Protein AF-A0A3D5UXL6-F1 (afdb_monomer)

pLDDT: mean 90.96, std 4.63, range [75.69, 97.12]

Nearest PDB structures (foldseek):
  3uox-assembly3_A  TM=7.038E-01  e=5.949E-04  Pseudomonas putida
  8wkc-assembly1_A  TM=6.603E-01  e=2.971E-02  Oceanicola granulosus HTCC2516
  5mq6-assembly1_A  TM=7.136E-01  e=6.014E-02  Thermothelomyces thermophilus
  7v8s-assembly1_B  TM=6.553E-01  e=1.384E-01  Thermocrispum municipale

Foldseek 3Di:
DVCLVCVLVCVVVDPDDDDDDPFAAQEAAAPDDDDDPVNVVVCVVPVVVVVVVVVVVVVVVVVCVQLLPPPGPSQVVSLVRSLVLCVVQDVDPVVSVRNRGPDTRNPDDYHHHDRSGD

Solvent-accessible surface area (backbone ato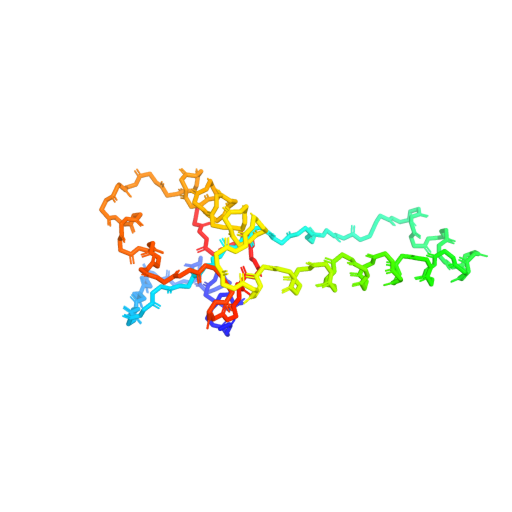ms only — not comparable to full-atom values): 7110 Å² total; per-residue (Å²): 119,68,62,69,68,49,48,54,72,43,54,87,76,47,97,75,82,86,83,91,76,94,72,49,63,58,47,30,80,44,96,76,74,82,80,51,70,68,55,53,49,49,32,69,77,36,58,66,55,49,51,52,53,49,51,52,52,46,52,58,56,56,57,53,55,52,16,51,42,83,92,29,72,50,12,53,50,51,44,52,50,17,53,50,52,50,57,73,45,47,82,55,68,69,58,50,56,66,49,51,54,95,63,66,49,45,82,54,84,71,40,74,43,74,60,66,59,102

Secondary structure (DSSP, 8-state):
--HHHHHHHHGGGSS------SS---EE-----PPPHHHHHHHHH-HHHHHHHHHHHHHHHHHGGGGGSTT-HHHHHHHHHHHHHHHHH---HHHHHHHS-SS-TTSSPPEE-SSS--

Structure (mmCIF, N/CA/C/O backbone):
data_AF-A0A3D5UXL6-F1
#
_entry.id   AF-A0A3D5UXL6-F1
#
loop_
_atom_site.group_PDB
_atom_site.id
_atom_site.type_symbol
_atom_site.label_atom_id
_atom_site.label_alt_id
_atom_site.label_comp_id
_atom_site.label_asym_id
_atom_site.label_entity_id
_atom_site.label_seq_id
_atom_site.pdbx_PDB_ins_code
_atom_site.Cartn_x
_atom_site.Cartn_y
_atom_site.Cartn_z
_atom_site.occupancy
_atom_site.B_iso_or_equiv
_atom_site.auth_seq_id
_atom_site.auth_comp_id
_atom_site.auth_asym_id
_atom_site.auth_atom_id
_atom_site.pdbx_PDB_model_num
ATOM 1 N N . ALA A 1 1 ? 3.118 -7.027 6.539 1.00 77.75 1 ALA A N 1
ATOM 2 C CA . ALA A 1 1 ? 2.951 -7.230 5.085 1.00 77.75 1 ALA A CA 1
ATOM 3 C C . ALA A 1 1 ? 2.311 -8.578 4.743 1.00 77.75 1 ALA A C 1
ATOM 5 O O . ALA A 1 1 ? 1.642 -8.643 3.732 1.00 77.75 1 ALA A O 1
ATOM 6 N N . SER A 1 2 ? 2.458 -9.637 5.545 1.00 88.88 2 SER A N 1
ATOM 7 C CA . SER A 1 2 ? 1.851 -10.935 5.199 1.00 88.88 2 SER A CA 1
ATOM 8 C C . SER A 1 2 ? 0.319 -10.926 5.281 1.00 88.88 2 SER A C 1
ATOM 10 O O . SER A 1 2 ? -0.336 -11.356 4.344 1.00 88.88 2 SER A O 1
ATOM 12 N N . ALA A 1 3 ? -0.260 -10.363 6.351 1.00 91.00 3 ALA A N 1
ATOM 13 C CA . ALA A 1 3 ? -1.718 -10.327 6.538 1.00 91.00 3 ALA A CA 1
ATOM 14 C C . ALA A 1 3 ? -2.461 -9.696 5.352 1.00 91.00 3 ALA A C 1
ATOM 16 O O . ALA A 1 3 ? -3.404 -10.288 4.848 1.00 91.00 3 ALA A O 1
ATOM 17 N N . ILE A 1 4 ? -1.980 -8.561 4.836 1.00 90.81 4 ILE A N 1
ATOM 18 C CA . ILE A 1 4 ? -2.604 -7.878 3.691 1.00 90.81 4 ILE A CA 1
ATOM 19 C C . ILE A 1 4 ? -2.633 -8.704 2.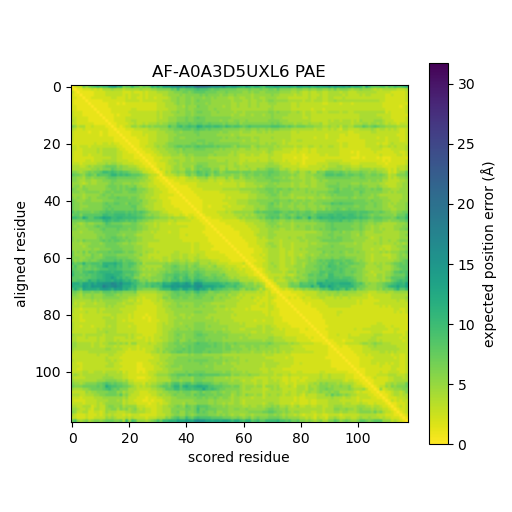396 1.00 90.81 4 ILE A C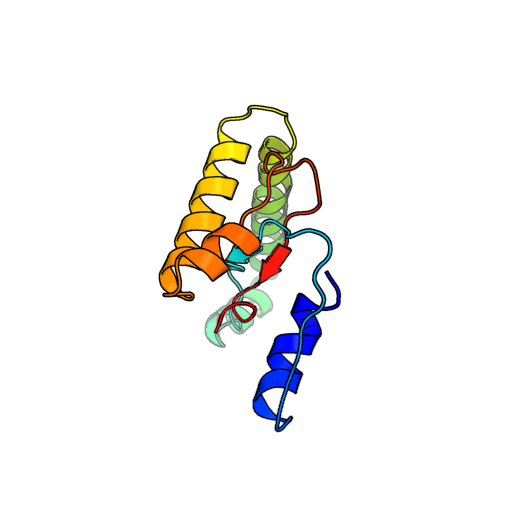 1
ATOM 21 O O . ILE A 1 4 ? -3.348 -8.328 1.480 1.00 90.81 4 ILE A O 1
ATOM 25 N N . GLN A 1 5 ? -1.840 -9.778 2.299 1.00 89.31 5 GLN A N 1
ATOM 26 C CA . GLN A 1 5 ? -1.768 -10.631 1.111 1.00 89.31 5 GLN A CA 1
ATOM 27 C C . GLN A 1 5 ? -2.760 -11.793 1.177 1.00 89.31 5 GLN A C 1
ATOM 29 O O . GLN A 1 5 ? -3.316 -12.160 0.154 1.00 89.31 5 GLN A O 1
ATOM 34 N N . PHE A 1 6 ? -2.976 -12.385 2.357 1.00 92.50 6 PHE A N 1
ATOM 35 C CA . PHE A 1 6 ? -3.836 -13.568 2.484 1.00 92.50 6 PHE A CA 1
ATOM 36 C C . PHE A 1 6 ? -5.203 -13.269 3.103 1.00 92.50 6 PHE A C 1
ATOM 38 O O . PHE A 1 6 ? -6.143 -14.016 2.866 1.00 92.50 6 PHE A O 1
ATOM 45 N N . VAL A 1 7 ? -5.338 -12.208 3.906 1.00 94.75 7 VAL A N 1
ATOM 46 C CA . VAL A 1 7 ? -6.613 -11.856 4.553 1.00 94.75 7 VAL A CA 1
ATOM 47 C C . VAL A 1 7 ? -7.717 -11.569 3.532 1.00 94.75 7 VAL A C 1
ATOM 49 O O . VAL A 1 7 ? -8.789 -12.153 3.700 1.00 94.75 7 VAL A O 1
ATOM 52 N N . PRO A 1 8 ? -7.490 -10.764 2.471 1.00 93.69 8 PRO A N 1
ATOM 53 C CA . PRO A 1 8 ? -8.514 -10.542 1.448 1.00 93.69 8 PRO A CA 1
ATOM 54 C C . PRO A 1 8 ? -8.983 -11.845 0.791 1.00 93.69 8 PRO A C 1
ATOM 56 O O . PRO A 1 8 ? -10.165 -12.019 0.526 1.00 93.69 8 PRO A O 1
ATOM 59 N N . GLU A 1 9 ? -8.074 -12.807 0.625 1.00 93.75 9 GLU A N 1
ATOM 60 C CA . GLU A 1 9 ? -8.354 -14.103 0.002 1.00 93.75 9 GLU A CA 1
ATOM 61 C C . GLU A 1 9 ? -9.132 -15.078 0.894 1.00 93.75 9 GLU A C 1
ATOM 63 O O . GLU A 1 9 ? -9.802 -15.983 0.385 1.00 93.75 9 GLU A O 1
ATOM 68 N N . ILE A 1 10 ? -9.028 -14.949 2.221 1.00 95.19 10 ILE A N 1
ATOM 69 C CA . ILE A 1 10 ? -9.759 -15.803 3.174 1.00 95.19 10 ILE A CA 1
ATOM 70 C C . ILE A 1 10 ? -11.060 -15.163 3.652 1.00 95.19 10 ILE A C 1
ATOM 72 O O . ILE A 1 10 ? -11.983 -15.894 3.999 1.00 95.19 10 ILE A O 1
ATOM 76 N N . ALA A 1 11 ? -11.157 -13.830 3.653 1.00 95.19 11 ALA A N 1
ATOM 77 C CA . ALA A 1 11 ? -12.338 -13.092 4.090 1.00 95.19 11 ALA A CA 1
ATOM 78 C C . ALA A 1 11 ? -13.651 -13.583 3.441 1.00 95.19 11 ALA A C 1
ATOM 80 O O . ALA A 1 11 ? -14.596 -13.819 4.193 1.00 95.19 11 ALA A O 1
ATOM 81 N N . P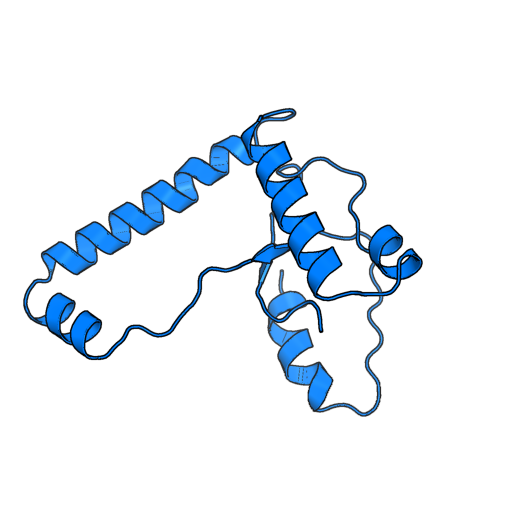RO A 1 12 ? -13.737 -13.835 2.115 1.00 94.56 12 PRO A N 1
ATOM 82 C CA . PRO A 1 12 ? -14.966 -14.341 1.499 1.00 94.56 12 PRO A CA 1
ATOM 83 C C . PRO A 1 12 ? -15.224 -15.837 1.752 1.00 94.56 12 PRO A C 1
ATOM 85 O O . PRO A 1 12 ? -16.291 -16.335 1.407 1.00 94.56 12 PRO A O 1
ATOM 88 N N . LYS A 1 13 ? -14.260 -16.577 2.321 1.00 96.62 13 LYS A N 1
ATOM 89 C CA . LYS A 1 13 ? -14.326 -18.040 2.510 1.00 96.62 13 LYS A CA 1
ATOM 90 C C . LYS A 1 13 ? -14.738 -18.455 3.924 1.00 96.62 13 LYS A C 1
ATOM 92 O O . LYS A 1 13 ? -14.989 -19.634 4.159 1.00 96.62 13 LYS A O 1
ATOM 97 N N . VAL A 1 14 ? -14.773 -17.523 4.876 1.00 97.12 14 VAL A N 1
ATOM 98 C CA . VAL A 1 14 ? -15.030 -17.809 6.295 1.00 97.12 14 VAL A CA 1
ATOM 99 C C . VAL A 1 14 ? -16.310 -17.128 6.763 1.00 97.12 14 VAL A C 1
ATOM 101 O O . VAL A 1 14 ? -16.611 -16.012 6.358 1.00 97.12 14 VAL A O 1
ATOM 104 N N . GLY A 1 15 ? -17.057 -17.769 7.667 1.00 96.75 15 GLY A N 1
ATOM 105 C CA . GLY A 1 15 ? -18.286 -17.176 8.212 1.00 96.75 15 GLY A CA 1
ATOM 106 C C . GLY A 1 15 ? -18.039 -15.941 9.091 1.00 96.75 15 GLY A C 1
ATOM 107 O O . GLY A 1 15 ? -18.890 -15.061 9.180 1.00 96.75 15 GLY A O 1
ATOM 108 N N . LYS A 1 16 ? -16.873 -15.856 9.746 1.00 96.00 16 LYS A N 1
ATOM 109 C CA . LYS A 1 16 ? -16.464 -14.706 10.561 1.00 96.00 16 LYS A CA 1
ATOM 110 C C . LYS A 1 16 ? -14.945 -14.569 10.561 1.00 96.00 16 LYS A C 1
ATOM 112 O O . LYS A 1 16 ? -14.241 -15.548 10.798 1.00 96.00 16 LYS A O 1
ATOM 117 N N . LEU A 1 17 ? -14.455 -13.346 10.365 1.00 95.00 17 LEU A N 1
ATOM 118 C CA . LEU A 1 17 ? -13.039 -12.999 10.459 1.00 95.00 17 LEU A CA 1
ATOM 119 C C . LEU A 1 17 ? -12.844 -11.857 11.463 1.00 95.00 17 LEU A C 1
ATOM 121 O O . LEU A 1 17 ? -13.474 -10.809 11.345 1.00 95.00 17 LEU A O 1
ATOM 125 N N . THR A 1 18 ? -11.948 -12.050 12.431 1.00 95.12 18 THR A N 1
ATOM 126 C CA . THR A 1 18 ? -11.587 -11.025 13.422 1.00 95.12 18 THR A CA 1
ATOM 127 C C . THR A 1 18 ? -10.111 -10.675 13.272 1.00 95.12 18 THR A C 1
ATOM 129 O O . THR A 1 18 ? -9.256 -11.553 13.374 1.00 95.12 18 THR A O 1
ATOM 132 N N . ILE A 1 19 ? -9.803 -9.393 13.060 1.00 93.56 19 ILE A N 1
ATOM 133 C CA . ILE A 1 19 ? -8.426 -8.898 12.933 1.00 93.56 19 ILE A CA 1
ATOM 134 C C . ILE A 1 19 ? -8.005 -8.246 14.251 1.00 93.56 19 ILE A C 1
ATOM 136 O O . ILE A 1 19 ? -8.509 -7.189 14.626 1.00 93.56 19 ILE A O 1
ATOM 140 N N . PHE A 1 20 ? -7.041 -8.857 14.940 1.00 94.44 20 PHE A N 1
ATOM 141 C CA . PHE A 1 20 ? -6.395 -8.259 16.107 1.00 94.44 20 PHE A CA 1
ATOM 142 C C . PHE A 1 20 ? -5.214 -7.405 15.650 1.00 94.44 20 PHE A C 1
ATOM 144 O O . PHE A 1 20 ? -4.140 -7.916 15.331 1.00 94.44 20 PHE A O 1
ATOM 151 N N . GLN A 1 21 ? -5.422 -6.092 15.592 1.00 92.88 21 GLN A N 1
ATOM 152 C CA . GLN A 1 21 ? -4.415 -5.146 15.126 1.00 92.88 21 GLN A CA 1
ATOM 153 C C . GLN A 1 21 ? -3.826 -4.357 16.294 1.00 92.88 21 GLN A C 1
ATOM 155 O O . GLN A 1 21 ? -4.522 -3.578 16.937 1.00 92.88 21 GLN A O 1
ATOM 160 N N . ARG A 1 22 ? -2.519 -4.519 16.537 1.00 93.75 22 ARG A N 1
ATOM 161 C CA . ARG A 1 22 ? -1.799 -3.742 17.560 1.00 93.75 22 ARG A CA 1
ATOM 162 C C . ARG A 1 22 ? -1.499 -2.315 17.106 1.00 93.75 22 ARG A C 1
ATOM 164 O O . ARG A 1 22 ? -1.649 -1.378 17.879 1.00 93.75 22 ARG A O 1
ATOM 171 N N . THR A 1 23 ? -1.043 -2.152 15.867 1.00 92.69 23 THR A N 1
ATOM 172 C CA . THR A 1 23 ? -0.714 -0.845 15.288 1.00 92.69 23 THR A CA 1
ATOM 173 C C . THR A 1 23 ? -1.096 -0.847 13.808 1.00 92.69 23 THR A C 1
ATOM 175 O O . THR A 1 23 ? -0.726 -1.798 13.116 1.00 92.69 23 THR A O 1
ATOM 178 N N . PRO A 1 24 ? -1.835 0.161 13.316 1.00 93.00 24 PRO A N 1
ATOM 179 C CA . PRO A 1 24 ? -2.130 0.303 11.892 1.00 93.00 24 PRO A CA 1
ATOM 180 C C . PRO A 1 24 ? -0.886 0.634 11.069 1.00 93.00 24 PRO A C 1
ATOM 182 O O . PRO A 1 24 ? 0.068 1.230 11.570 1.00 93.00 24 PRO A O 1
ATOM 185 N N . ASN A 1 25 ? -0.944 0.298 9.779 1.00 93.00 25 ASN A N 1
ATOM 186 C CA . ASN A 1 25 ? 0.073 0.651 8.797 1.00 93.00 25 ASN A CA 1
ATOM 187 C C . ASN A 1 25 ? -0.510 1.505 7.668 1.00 93.00 25 ASN A C 1
ATOM 189 O O . ASN A 1 25 ? -1.649 1.304 7.255 1.00 93.00 25 ASN A O 1
ATOM 193 N N . TRP A 1 26 ? 0.315 2.393 7.104 1.00 93.12 26 TRP A N 1
ATOM 194 C CA . TRP A 1 26 ? -0.024 3.128 5.886 1.00 93.12 26 TRP A CA 1
ATOM 195 C C . TRP A 1 26 ? -0.193 2.158 4.712 1.00 93.12 26 TRP A C 1
ATOM 197 O O . TRP A 1 26 ? 0.785 1.557 4.259 1.00 93.12 26 TRP A O 1
ATOM 207 N N . CYS A 1 27 ? -1.433 2.011 4.246 1.00 92.12 27 CYS A N 1
ATOM 208 C CA . CYS A 1 27 ? -1.801 1.224 3.072 1.00 92.12 27 CYS A CA 1
ATOM 209 C C . CYS A 1 27 ? -2.109 2.172 1.917 1.00 92.12 27 CYS A C 1
ATOM 211 O O . CYS A 1 27 ? -2.915 3.086 2.081 1.00 92.12 27 CYS A O 1
ATOM 213 N N . VAL A 1 28 ? -1.456 1.975 0.778 1.00 90.75 28 VAL A N 1
ATOM 214 C CA . VAL A 1 28 ? -1.626 2.798 -0.420 1.00 90.75 28 VAL A CA 1
ATOM 215 C C . VAL A 1 28 ? -1.946 1.922 -1.627 1.00 90.75 28 VAL A C 1
ATOM 217 O O . VAL A 1 28 ? -1.498 0.769 -1.660 1.00 90.75 28 VAL A O 1
ATOM 220 N N . PRO A 1 29 ? -2.666 2.470 -2.622 1.00 88.69 29 PRO A N 1
ATOM 221 C CA . PRO A 1 29 ? -3.044 1.728 -3.814 1.00 88.69 29 PRO A CA 1
ATOM 222 C C . PRO A 1 29 ? -1.828 1.126 -4.505 1.00 88.69 29 PRO A C 1
ATOM 224 O O . PRO A 1 29 ? -0.795 1.783 -4.692 1.00 88.69 29 PRO A O 1
ATOM 227 N N . LYS A 1 30 ? -1.961 -0.129 -4.911 1.00 88.00 30 LYS A N 1
ATOM 228 C CA . LYS A 1 30 ? -0.981 -0.825 -5.728 1.00 88.00 30 LYS A CA 1
ATOM 229 C C . LYS A 1 30 ? -1.430 -0.721 -7.186 1.00 88.00 30 LYS A C 1
ATOM 231 O O . LYS A 1 30 ? -2.466 -1.264 -7.536 1.00 88.00 30 LYS A O 1
ATOM 236 N N . PRO A 1 31 ? -0.674 -0.073 -8.081 1.00 83.44 31 PRO A N 1
ATOM 237 C CA . PRO A 1 31 ? -1.020 -0.045 -9.499 1.00 83.44 31 PRO A CA 1
ATOM 238 C C . PRO A 1 31 ? -0.657 -1.385 -10.159 1.00 83.44 31 PRO A C 1
ATOM 240 O O . PRO A 1 31 ? 0.219 -1.441 -11.022 1.00 83.44 31 PRO A O 1
ATOM 243 N N . ASP A 1 32 ? -1.266 -2.484 -9.714 1.00 85.69 32 ASP A N 1
ATOM 244 C CA . ASP A 1 32 ? -1.151 -3.774 -10.372 1.00 85.69 32 ASP A CA 1
ATOM 245 C C . ASP A 1 32 ? -2.275 -3.980 -11.382 1.00 85.69 32 ASP A C 1
ATOM 247 O O . ASP A 1 32 ? -3.433 -3.617 -11.203 1.00 85.69 32 ASP A O 1
ATOM 251 N N . ARG A 1 33 ? -1.886 -4.530 -12.525 1.00 90.06 33 ARG A N 1
ATOM 252 C CA . ARG A 1 33 ? -2.809 -5.009 -13.538 1.00 90.06 33 ARG A CA 1
ATOM 253 C C . ARG A 1 33 ? -2.127 -6.106 -14.339 1.00 90.06 33 ARG A C 1
ATOM 255 O O . ARG A 1 33 ? -0.900 -6.076 -14.488 1.00 90.06 33 ARG A O 1
ATOM 262 N N . PRO A 1 34 ? -2.896 -7.031 -14.920 1.00 91.50 34 PRO A N 1
ATOM 263 C CA . PRO A 1 34 ? -2.366 -7.916 -15.936 1.00 91.50 34 PRO A CA 1
ATOM 264 C C . PRO A 1 34 ? -1.783 -7.115 -17.109 1.00 91.50 34 PRO A C 1
ATOM 266 O O . PRO A 1 34 ? -2.313 -6.068 -17.510 1.00 91.50 34 PRO A O 1
ATOM 269 N N . PHE A 1 35 ? -0.697 -7.629 -17.684 1.00 91.50 35 PHE A N 1
ATOM 270 C CA . PHE A 1 35 ? -0.248 -7.181 -18.997 1.00 91.50 35 PHE A CA 1
ATOM 271 C C . PHE A 1 35 ? -1.276 -7.602 -20.043 1.00 91.50 35 PHE A C 1
ATOM 273 O O . PHE A 1 35 ? -1.709 -8.756 -20.064 1.00 91.50 35 PHE A O 1
ATOM 280 N N . ARG A 1 36 ? -1.650 -6.666 -20.912 1.00 94.56 36 ARG A N 1
ATOM 281 C CA . ARG A 1 36 ? -2.514 -6.928 -22.063 1.00 94.56 36 ARG A CA 1
ATOM 282 C C . ARG A 1 36 ? -1.744 -7.756 -23.090 1.00 94.56 36 ARG A C 1
ATOM 284 O O . ARG A 1 36 ? -0.520 -7.672 -23.165 1.00 94.56 36 ARG A O 1
ATOM 291 N N . GLU A 1 37 ? -2.449 -8.527 -23.913 1.00 96.00 37 GLU A N 1
ATOM 292 C CA . GLU A 1 37 ? -1.796 -9.413 -24.891 1.00 96.00 37 GLU A CA 1
ATOM 293 C C . GLU A 1 37 ? -0.901 -8.655 -25.880 1.00 96.00 37 GLU A C 1
ATOM 295 O O . GLU A 1 37 ? 0.221 -9.079 -26.142 1.00 96.00 37 GLU A O 1
ATOM 300 N N . TRP A 1 38 ? -1.324 -7.473 -26.337 1.00 94.81 38 TRP A N 1
ATOM 301 C CA . TRP A 1 38 ? -0.501 -6.640 -27.219 1.00 94.81 38 TRP A CA 1
ATOM 302 C C . TRP A 1 38 ? 0.770 -6.108 -26.536 1.00 94.81 38 TRP A C 1
ATOM 304 O O . TRP A 1 38 ? 1.785 -5.936 -27.201 1.00 94.81 38 TRP A O 1
ATOM 314 N N . GLU A 1 39 ? 0.758 -5.876 -25.216 1.00 94.12 39 GLU A N 1
ATOM 315 C CA . GLU A 1 39 ? 1.957 -5.448 -24.476 1.00 94.12 39 GLU A CA 1
ATOM 316 C C . GLU A 1 39 ? 2.966 -6.583 -24.388 1.00 94.12 39 GLU A C 1
ATOM 318 O O . GLU A 1 39 ? 4.161 -6.374 -24.587 1.00 94.12 39 GLU A O 1
ATOM 323 N N . LYS A 1 40 ? 2.475 -7.799 -24.120 1.00 94.56 40 LYS A N 1
ATOM 324 C CA . LYS A 1 40 ? 3.309 -9.003 -24.111 1.00 94.56 40 LYS A CA 1
ATOM 325 C C . LYS A 1 40 ? 3.952 -9.206 -25.478 1.00 94.56 40 LYS A C 1
ATOM 327 O O . LYS A 1 40 ? 5.150 -9.465 -25.540 1.00 94.56 40 LYS A O 1
ATOM 332 N N . GLU A 1 41 ? 3.183 -9.044 -26.552 1.00 95.69 41 GLU A N 1
ATOM 333 C CA . GLU A 1 41 ? 3.692 -9.208 -27.912 1.00 95.69 41 GLU A CA 1
ATOM 334 C C . GLU A 1 41 ? 4.722 -8.141 -28.285 1.00 95.69 41 GLU A C 1
ATOM 336 O O . GLU A 1 41 ? 5.782 -8.451 -28.830 1.00 95.69 41 GLU A O 1
ATOM 341 N N . LEU A 1 42 ? 4.475 -6.894 -27.883 1.00 95.88 42 LEU A N 1
ATOM 342 C CA . LEU A 1 42 ? 5.418 -5.798 -28.055 1.00 95.88 42 LEU A CA 1
ATOM 343 C C . LEU A 1 42 ? 6.740 -6.064 -27.313 1.00 95.88 42 LEU A C 1
ATOM 345 O O . LEU A 1 42 ? 7.813 -5.832 -27.863 1.00 95.88 42 LEU A O 1
ATOM 349 N N . TYR A 1 43 ? 6.688 -6.595 -26.089 1.00 94.75 43 TYR A N 1
ATOM 350 C CA . TYR A 1 43 ? 7.889 -6.950 -25.328 1.00 94.75 43 TYR A CA 1
ATOM 351 C C . TYR A 1 43 ? 8.633 -8.167 -25.884 1.00 94.75 43 TYR A C 1
ATOM 353 O O . TYR A 1 43 ? 9.859 -8.210 -25.774 1.00 94.75 43 TYR A O 1
ATOM 361 N N . ARG A 1 44 ? 7.927 -9.136 -26.484 1.00 93.94 44 ARG A N 1
ATOM 362 C CA . ARG A 1 44 ? 8.556 -10.263 -27.196 1.00 93.94 44 ARG A CA 1
ATOM 363 C C . ARG A 1 44 ? 9.266 -9.792 -28.459 1.00 93.94 44 ARG A C 1
ATOM 365 O O . ARG A 1 44 ? 10.410 -10.169 -28.683 1.00 93.94 44 ARG A O 1
ATOM 372 N N . SER A 1 45 ? 8.600 -8.940 -29.235 1.00 96.69 45 SER A N 1
ATOM 373 C CA . SER A 1 45 ? 9.122 -8.399 -30.493 1.00 96.69 45 SER A CA 1
ATOM 374 C C . SER A 1 45 ? 10.275 -7.418 -30.267 1.00 96.69 45 SER A C 1
ATOM 376 O O . SER A 1 45 ? 11.236 -7.394 -31.031 1.00 96.69 45 SER A O 1
ATOM 378 N N . PHE A 1 46 ? 10.216 -6.630 -29.188 1.00 96.19 46 PHE A N 1
ATOM 379 C CA . PHE A 1 46 ? 11.211 -5.610 -28.862 1.00 96.19 46 PHE A CA 1
ATOM 380 C C . PHE A 1 46 ? 11.667 -5.723 -27.395 1.00 96.19 46 PHE A C 1
ATOM 382 O O . PHE A 1 46 ? 11.199 -4.976 -26.527 1.00 96.19 46 PHE A O 1
ATOM 389 N N . PRO A 1 47 ? 12.645 -6.599 -27.090 1.00 91.56 47 PRO A N 1
ATOM 390 C CA . PRO A 1 47 ? 13.110 -6.836 -25.719 1.00 91.56 47 PRO A CA 1
ATOM 391 C C . PRO A 1 47 ? 13.623 -5.587 -24.984 1.00 91.56 47 PRO A C 1
ATOM 393 O O . PRO A 1 47 ? 13.592 -5.523 -23.751 1.00 91.56 47 PRO A O 1
ATOM 396 N N . PHE A 1 48 ? 14.076 -4.557 -25.709 1.00 95.69 48 PHE A N 1
ATOM 397 C CA . PHE A 1 48 ? 14.506 -3.297 -25.098 1.00 95.69 48 PHE A CA 1
ATOM 398 C C . PHE A 1 48 ? 13.348 -2.557 -24.405 1.00 95.69 48 PHE A C 1
ATOM 400 O O . PHE A 1 48 ? 13.573 -1.909 -23.383 1.00 95.69 48 PHE A O 1
ATOM 407 N N . LEU A 1 49 ? 12.107 -2.701 -24.886 1.00 94.88 49 LEU A N 1
ATOM 408 C CA . LEU A 1 49 ? 10.933 -2.089 -24.259 1.00 94.88 49 LEU A CA 1
ATOM 409 C C . LEU A 1 49 ? 10.653 -2.698 -22.882 1.00 94.88 49 LEU A C 1
ATOM 411 O O . LEU A 1 49 ? 10.317 -1.971 -21.948 1.00 94.88 49 LEU A O 1
ATOM 415 N N . ALA A 1 50 ? 10.894 -4.001 -22.707 1.00 92.56 50 ALA A N 1
ATOM 416 C CA . ALA A 1 50 ? 10.824 -4.637 -21.393 1.00 92.56 50 ALA A CA 1
ATOM 417 C C . ALA A 1 50 ? 11.893 -4.083 -20.431 1.00 92.56 50 ALA A C 1
ATOM 419 O O . ALA A 1 50 ? 11.640 -3.930 -19.233 1.00 92.56 50 ALA A O 1
ATOM 420 N N . ARG A 1 51 ? 13.083 -3.730 -20.944 1.00 94.06 51 ARG A N 1
ATOM 421 C CA . ARG A 1 51 ? 14.125 -3.058 -20.146 1.00 94.06 51 ARG A CA 1
ATOM 422 C C . ARG A 1 51 ? 13.700 -1.647 -19.754 1.00 94.06 51 ARG A C 1
ATOM 424 O O . ARG A 1 51 ? 13.865 -1.296 -18.591 1.00 94.06 51 ARG A O 1
ATOM 431 N N . ILE A 1 52 ? 13.126 -0.869 -20.673 1.00 95.50 52 ILE A N 1
ATOM 432 C CA . ILE A 1 52 ? 12.597 0.472 -20.372 1.00 95.50 52 ILE A CA 1
ATOM 433 C C . ILE A 1 52 ? 11.510 0.382 -19.303 1.00 95.50 52 ILE A C 1
ATOM 435 O O . ILE A 1 52 ? 11.570 1.112 -18.319 1.00 95.50 52 ILE A O 1
ATOM 439 N N . GLN A 1 53 ? 10.576 -0.563 -19.426 1.00 92.56 53 GLN A N 1
ATOM 440 C CA . GLN A 1 53 ? 9.529 -0.765 -18.426 1.00 92.56 53 GLN A CA 1
ATOM 441 C C . GLN A 1 53 ? 10.105 -1.128 -17.049 1.00 92.56 53 GLN A C 1
ATOM 443 O O . GLN A 1 53 ? 9.637 -0.643 -16.015 1.00 92.56 53 GLN A O 1
ATOM 448 N N . ARG A 1 54 ? 11.158 -1.953 -17.012 1.00 92.75 54 ARG A N 1
ATOM 449 C CA . ARG A 1 54 ? 11.871 -2.280 -15.770 1.00 92.75 54 ARG A CA 1
ATOM 450 C C . ARG A 1 54 ? 12.555 -1.053 -15.169 1.00 92.75 54 ARG A C 1
ATOM 452 O O . ARG A 1 54 ? 12.431 -0.840 -13.967 1.00 92.75 54 ARG A O 1
ATOM 459 N N . TRP A 1 55 ? 13.227 -0.242 -15.984 1.00 95.81 55 TRP A N 1
ATOM 460 C CA . TRP A 1 55 ? 13.839 1.018 -15.551 1.00 95.81 55 TRP A CA 1
ATOM 461 C C . TRP A 1 55 ? 12.803 2.007 -15.028 1.00 95.81 55 TRP A C 1
ATOM 463 O O . TRP A 1 55 ? 13.003 2.599 -13.975 1.00 95.81 55 TRP A O 1
ATOM 473 N N . TRP A 1 56 ? 11.668 2.131 -15.710 1.00 92.88 56 TRP A N 1
ATOM 474 C CA . TRP A 1 56 ? 10.549 2.955 -15.271 1.00 92.88 56 TRP A CA 1
ATOM 475 C C . TRP A 1 56 ? 10.002 2.507 -13.913 1.00 92.88 56 TRP A C 1
ATOM 477 O O . TRP A 1 56 ? 9.791 3.322 -13.011 1.00 92.88 56 TRP A O 1
ATOM 487 N N . THR A 1 57 ? 9.823 1.196 -13.741 1.00 91.00 57 THR A N 1
ATOM 488 C CA . THR A 1 57 ? 9.409 0.605 -12.463 1.00 91.00 57 THR A CA 1
ATOM 489 C C . THR A 1 57 ? 10.428 0.912 -11.369 1.00 91.00 57 THR A C 1
ATOM 491 O O . THR A 1 57 ? 10.047 1.352 -10.286 1.00 91.00 57 THR A O 1
ATOM 494 N N . TRP A 1 58 ? 11.718 0.725 -11.661 1.00 92.88 58 TRP A N 1
ATOM 495 C CA . TRP A 1 58 ? 12.799 1.021 -10.728 1.00 92.88 58 TRP A CA 1
ATOM 496 C C . TRP A 1 58 ? 12.807 2.498 -10.329 1.00 92.88 58 TRP A C 1
ATOM 498 O O . TRP A 1 58 ? 12.689 2.778 -9.146 1.00 92.88 58 TRP A O 1
ATOM 508 N N . LEU A 1 59 ? 12.810 3.437 -11.281 1.00 92.44 59 LEU A N 1
ATOM 509 C CA . LEU A 1 59 ? 12.768 4.881 -11.009 1.00 92.44 59 LEU A CA 1
ATOM 510 C C . LEU A 1 59 ? 11.556 5.280 -10.161 1.00 92.44 59 LEU A C 1
ATOM 512 O O . LEU A 1 59 ? 11.662 6.105 -9.255 1.00 92.44 59 LEU A O 1
ATOM 516 N N . THR A 1 60 ? 10.395 4.683 -10.433 1.00 87.00 60 THR A N 1
ATOM 517 C CA . THR A 1 60 ? 9.165 4.954 -9.681 1.00 87.00 60 THR A CA 1
ATOM 518 C C . THR A 1 60 ? 9.281 4.494 -8.229 1.00 87.00 60 THR A C 1
ATOM 520 O O . THR A 1 60 ? 8.833 5.202 -7.327 1.00 87.00 60 THR A O 1
ATOM 523 N N . LEU A 1 61 ? 9.869 3.318 -7.997 1.00 86.12 61 LEU A N 1
ATOM 524 C CA . LEU A 1 61 ? 10.093 2.788 -6.653 1.00 86.12 61 LEU A CA 1
ATOM 525 C C . LEU A 1 61 ? 11.224 3.526 -5.932 1.00 86.12 61 LEU A C 1
ATOM 527 O O . LEU A 1 61 ? 11.072 3.839 -4.756 1.00 86.12 61 LEU A O 1
ATOM 531 N N . GLU A 1 62 ? 12.298 3.868 -6.639 1.00 89.44 62 GLU A N 1
ATOM 532 C CA . GLU A 1 62 ? 13.433 4.630 -6.121 1.00 89.44 62 GLU A CA 1
ATOM 533 C C . GLU A 1 62 ? 12.984 6.020 -5.662 1.00 89.44 62 GLU A C 1
ATOM 535 O O . GLU A 1 62 ? 13.267 6.428 -4.543 1.00 89.44 62 GLU A O 1
ATOM 540 N N . ARG A 1 63 ? 12.150 6.716 -6.448 1.00 83.12 63 ARG A N 1
ATOM 541 C CA . ARG A 1 63 ? 11.517 7.985 -6.044 1.00 83.12 63 ARG A CA 1
ATOM 542 C C . ARG A 1 63 ? 10.772 7.865 -4.711 1.00 83.12 63 ARG A C 1
ATOM 544 O O . ARG A 1 63 ? 10.738 8.826 -3.945 1.00 83.12 63 ARG A O 1
ATOM 551 N N . ASN A 1 64 ? 10.168 6.713 -4.411 1.00 81.50 64 ASN A N 1
ATOM 552 C CA . ASN A 1 64 ? 9.439 6.530 -3.155 1.00 81.50 64 ASN A CA 1
ATOM 553 C C . ASN A 1 64 ? 10.372 6.560 -1.931 1.00 81.50 64 ASN A C 1
ATOM 555 O O . ASN A 1 64 ? 9.883 6.806 -0.830 1.00 81.50 64 ASN A O 1
ATOM 559 N N . TYR A 1 65 ? 11.692 6.405 -2.106 1.00 83.44 65 TYR A N 1
ATOM 560 C CA . TYR A 1 65 ? 12.686 6.672 -1.062 1.00 83.44 65 TYR A CA 1
ATOM 561 C C . TYR A 1 65 ? 12.530 8.078 -0.465 1.00 83.44 65 TYR A C 1
ATOM 563 O O . TYR A 1 65 ? 12.645 8.256 0.744 1.00 83.44 65 TYR A O 1
ATOM 571 N N . LEU A 1 66 ? 12.162 9.073 -1.279 1.00 82.75 66 LEU A N 1
ATOM 572 C CA . LEU A 1 66 ? 11.962 10.448 -0.814 1.00 82.75 66 LEU A CA 1
ATOM 573 C C . LEU A 1 66 ? 10.857 10.565 0.244 1.00 82.75 66 LEU A C 1
ATOM 575 O O . LEU A 1 66 ? 10.870 11.511 1.024 1.00 82.75 66 LEU A O 1
ATOM 579 N N . ALA A 1 67 ? 9.928 9.607 0.307 1.00 80.19 67 ALA A N 1
ATOM 580 C CA . ALA A 1 67 ? 8.900 9.554 1.342 1.00 80.19 67 ALA A CA 1
ATOM 581 C C . ALA A 1 67 ? 9.429 9.090 2.709 1.00 80.19 67 ALA A C 1
ATOM 583 O O . ALA A 1 67 ? 8.768 9.327 3.713 1.00 80.19 67 ALA A O 1
ATOM 584 N N . PHE A 1 68 ? 10.603 8.452 2.765 1.00 80.12 68 PHE A N 1
ATOM 585 C CA . PHE A 1 68 ? 11.250 8.037 4.016 1.00 80.12 68 PHE A CA 1
ATOM 586 C C . PHE A 1 68 ? 11.985 9.186 4.710 1.00 80.12 68 PHE A C 1
ATOM 588 O O . PHE A 1 68 ? 12.297 9.084 5.896 1.00 80.12 68 PHE A O 1
ATOM 595 N N . VAL A 1 69 ? 12.229 10.295 4.006 1.00 83.19 69 VAL A N 1
ATOM 596 C CA . VAL A 1 69 ? 12.761 11.509 4.624 1.00 83.19 69 VAL A CA 1
ATOM 597 C C . VAL A 1 69 ? 11.674 12.125 5.506 1.00 83.19 69 VAL A C 1
ATOM 599 O O . VAL A 1 69 ? 10.584 12.466 5.033 1.00 83.19 69 VAL A O 1
ATOM 602 N N . GLN A 1 70 ? 11.966 12.254 6.800 1.00 75.69 70 GLN A N 1
ATOM 603 C CA . GLN A 1 70 ? 11.016 12.750 7.793 1.00 75.69 70 GLN A CA 1
ATOM 604 C C . GLN A 1 70 ? 10.542 14.167 7.440 1.00 75.69 70 GLN A C 1
ATOM 606 O O . GLN A 1 70 ? 11.340 15.042 7.111 1.00 75.69 70 GLN A O 1
ATOM 611 N N . GLY A 1 71 ? 9.227 14.395 7.483 1.00 76.88 71 GLY A N 1
ATOM 612 C CA . GLY A 1 71 ? 8.632 15.695 7.152 1.00 76.88 71 GLY A CA 1
ATOM 613 C C . GLY A 1 71 ? 8.647 16.052 5.661 1.00 76.88 71 GLY A C 1
ATOM 614 O O . GLY A 1 71 ? 8.239 17.157 5.301 1.00 76.88 71 GLY A O 1
ATOM 615 N N . SER A 1 72 ? 9.073 15.134 4.788 1.00 85.25 72 SER A N 1
ATOM 616 C CA . SER A 1 72 ? 9.118 15.366 3.346 1.00 85.25 72 SER A CA 1
ATOM 617 C C . SER A 1 72 ? 7.738 15.618 2.739 1.00 85.25 72 SER A C 1
ATOM 619 O O . SER A 1 72 ? 6.704 15.106 3.180 1.00 85.25 72 SER A O 1
ATOM 621 N N . PHE 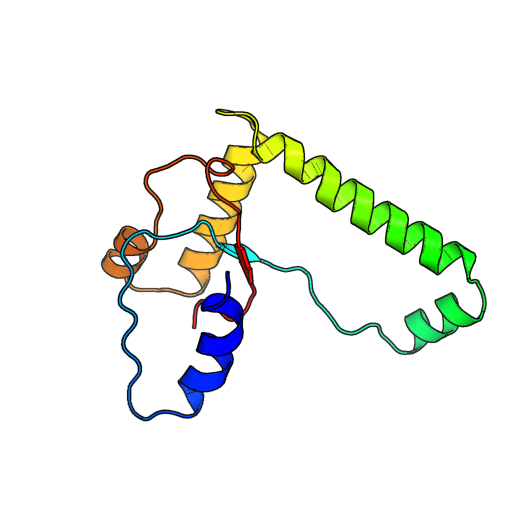A 1 73 ? 7.736 16.378 1.645 1.00 86.50 73 PHE A N 1
ATOM 622 C CA . PHE A 1 73 ? 6.554 16.565 0.809 1.00 86.50 73 PHE A CA 1
ATOM 623 C C . PHE A 1 73 ? 5.996 15.227 0.294 1.00 86.50 73 PHE A C 1
ATOM 625 O O . PHE A 1 73 ? 4.783 15.014 0.306 1.00 86.50 73 PHE A O 1
ATOM 632 N N . PHE A 1 74 ? 6.879 14.302 -0.102 1.00 85.56 74 PHE A N 1
ATOM 633 C CA . PHE A 1 74 ? 6.482 12.981 -0.586 1.00 85.56 74 PHE A CA 1
ATOM 634 C C . PHE A 1 74 ? 5.818 12.142 0.510 1.00 85.56 74 PHE A C 1
ATOM 636 O O . PHE A 1 74 ? 4.783 11.541 0.234 1.00 85.56 74 PHE A O 1
ATOM 643 N N . GLY A 1 75 ? 6.321 12.159 1.750 1.00 89.19 75 GLY A N 1
ATOM 644 C CA . GLY A 1 75 ? 5.675 11.484 2.883 1.00 89.19 75 GLY A CA 1
ATOM 645 C C . GLY A 1 75 ? 4.225 11.940 3.069 1.00 89.19 75 GLY A C 1
ATOM 646 O O . GLY A 1 75 ? 3.308 11.120 3.052 1.00 89.19 75 GLY A O 1
ATOM 647 N N . LYS A 1 76 ? 3.991 13.258 3.087 1.00 90.31 76 LYS A N 1
ATOM 648 C CA . LYS A 1 76 ? 2.634 13.833 3.174 1.00 90.31 76 LYS A CA 1
ATOM 649 C C . LYS A 1 76 ? 1.736 13.432 2.000 1.00 90.31 76 LYS A C 1
ATOM 651 O O . LYS A 1 76 ? 0.532 13.245 2.176 1.00 90.31 76 LYS A O 1
ATOM 656 N N . LEU A 1 77 ? 2.297 13.290 0.797 1.00 90.62 77 LEU A N 1
ATOM 657 C CA . LEU A 1 77 ? 1.547 12.823 -0.370 1.00 90.62 77 LEU A CA 1
ATOM 658 C C . LEU A 1 77 ? 1.116 11.355 -0.216 1.00 90.62 77 LEU A C 1
ATOM 660 O O . LEU A 1 77 ? -0.031 11.032 -0.527 1.00 90.62 77 LEU A O 1
ATOM 664 N N . PHE A 1 78 ? 1.993 10.492 0.310 1.00 89.38 78 PHE A N 1
ATOM 665 C CA . PHE A 1 78 ? 1.665 9.097 0.625 1.00 89.38 78 PHE A CA 1
ATOM 666 C C . PHE A 1 78 ? 0.596 8.986 1.716 1.00 89.38 78 PHE A C 1
ATOM 668 O O . PHE A 1 78 ? -0.350 8.219 1.546 1.00 89.38 78 PHE A O 1
ATOM 675 N N . GLU A 1 79 ? 0.688 9.776 2.788 1.00 92.56 79 GLU A N 1
ATOM 676 C CA . GLU A 1 79 ? -0.351 9.837 3.829 1.00 92.56 79 GLU A CA 1
ATOM 677 C C . GLU A 1 79 ? -1.696 10.246 3.230 1.00 92.56 79 GLU A C 1
ATOM 679 O O . GLU A 1 79 ? -2.710 9.583 3.438 1.00 92.56 79 GLU A O 1
ATOM 684 N N . LYS A 1 80 ? -1.713 11.304 2.411 1.00 93.38 80 LYS A N 1
ATOM 685 C CA . LYS A 1 80 ? -2.936 11.772 1.752 1.00 93.38 80 LYS A CA 1
ATOM 686 C C . LYS A 1 80 ? -3.526 10.712 0.820 1.00 93.38 80 LYS A C 1
ATOM 688 O O . LYS A 1 80 ? -4.747 10.553 0.796 1.00 93.38 80 LYS A O 1
ATOM 693 N N . ALA A 1 81 ? -2.689 9.991 0.074 1.00 92.38 81 ALA A N 1
ATOM 694 C CA . ALA A 1 81 ? -3.125 8.890 -0.780 1.00 92.38 81 ALA A CA 1
ATOM 695 C C . ALA A 1 81 ? -3.727 7.740 0.045 1.00 92.38 81 ALA A C 1
ATOM 697 O O . ALA A 1 81 ? -4.835 7.304 -0.255 1.00 92.38 81 ALA A O 1
ATOM 698 N N . ALA A 1 82 ? -3.061 7.323 1.126 1.00 92.69 82 ALA A N 1
ATOM 699 C CA . ALA A 1 82 ? -3.552 6.285 2.032 1.00 92.69 82 ALA A CA 1
ATOM 700 C C . ALA A 1 82 ? -4.891 6.661 2.681 1.00 92.69 82 ALA A C 1
ATOM 702 O O . ALA A 1 82 ? -5.829 5.867 2.719 1.00 92.69 82 ALA A O 1
ATOM 703 N N . LEU A 1 83 ? -5.002 7.900 3.171 1.00 94.25 83 LEU A N 1
ATOM 704 C CA . LEU A 1 83 ? -6.227 8.410 3.781 1.00 94.25 83 LEU A CA 1
ATOM 705 C C . LEU A 1 83 ? -7.370 8.497 2.769 1.00 94.25 83 LEU A C 1
ATOM 707 O O . LEU A 1 83 ? -8.516 8.231 3.126 1.00 94.25 83 LEU A O 1
ATOM 711 N N . LYS A 1 84 ? -7.082 8.883 1.520 1.00 94.00 84 LYS A N 1
ATOM 712 C CA . LYS A 1 84 ? -8.083 8.907 0.448 1.00 94.00 84 LYS A CA 1
ATOM 713 C C . LYS A 1 84 ? -8.591 7.498 0.151 1.00 94.00 84 LYS A C 1
ATOM 715 O O . LYS A 1 84 ? -9.802 7.314 0.070 1.00 94.00 84 LYS A O 1
ATOM 720 N N . GLU A 1 85 ? -7.688 6.530 0.043 1.00 92.00 85 GLU A N 1
ATOM 721 C CA . GLU A 1 85 ? -8.044 5.134 -0.205 1.00 92.00 85 GLU A CA 1
ATOM 722 C C . GLU A 1 85 ? -8.936 4.584 0.910 1.00 92.00 85 GLU A C 1
ATOM 724 O O . GLU A 1 85 ? -10.071 4.173 0.679 1.00 92.00 85 GLU A O 1
ATOM 729 N N . MET A 1 86 ? -8.487 4.718 2.157 1.00 93.69 86 MET A N 1
ATOM 730 C CA . MET A 1 86 ? -9.239 4.276 3.327 1.00 93.69 86 MET A CA 1
ATOM 731 C C . MET A 1 86 ? -10.620 4.940 3.421 1.00 93.69 86 MET A C 1
ATOM 733 O O . MET A 1 86 ? -11.596 4.284 3.774 1.00 93.69 86 MET A O 1
ATOM 737 N N . LYS A 1 87 ? -10.733 6.236 3.098 1.00 93.25 87 LYS A N 1
ATOM 738 C CA . LYS A 1 87 ? -12.025 6.942 3.086 1.00 93.25 87 LYS A CA 1
ATOM 739 C C . LYS A 1 87 ? -12.967 6.449 1.990 1.00 93.25 87 LYS A C 1
ATOM 741 O O . LYS A 1 87 ? -14.177 6.518 2.193 1.00 93.25 87 LYS A O 1
ATOM 746 N N . THR A 1 88 ? -12.421 6.011 0.858 1.00 92.44 88 THR A N 1
ATOM 747 C CA . THR A 1 88 ? -13.194 5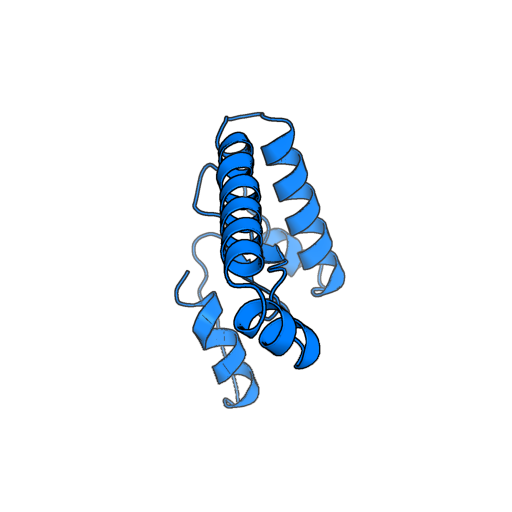.524 -0.292 1.00 92.44 88 THR A CA 1
ATOM 748 C C . THR A 1 88 ? -13.861 4.188 0.034 1.00 92.44 88 THR A C 1
ATOM 750 O O . THR A 1 88 ? -15.040 4.016 -0.257 1.00 92.44 88 THR A O 1
ATOM 753 N N . HIS A 1 89 ? -13.138 3.300 0.716 1.00 91.69 89 HIS A N 1
ATOM 754 C CA . HIS A 1 89 ? -13.588 1.943 1.032 1.00 91.69 89 HIS A CA 1
ATOM 755 C C . HIS A 1 89 ? -14.345 1.838 2.364 1.00 91.69 89 HIS A C 1
ATOM 757 O O . HIS A 1 89 ? -15.435 1.278 2.459 1.00 91.69 89 HIS A O 1
ATOM 763 N N . ILE A 1 90 ? -13.831 2.466 3.421 1.00 93.50 90 ILE A N 1
ATOM 764 C CA . ILE A 1 90 ? -14.418 2.360 4.760 1.00 93.50 90 ILE A CA 1
ATOM 765 C C . ILE A 1 90 ? -15.347 3.537 4.986 1.00 93.50 90 ILE A C 1
ATOM 767 O O . ILE A 1 90 ? -14.890 4.671 4.915 1.00 93.50 90 ILE A O 1
ATOM 771 N N . LYS A 1 91 ? -16.625 3.306 5.312 1.00 93.25 91 LYS A N 1
ATOM 772 C CA . LYS A 1 91 ? -17.592 4.380 5.628 1.00 93.25 91 LYS A CA 1
ATOM 773 C C . LYS A 1 91 ? -17.589 4.797 7.105 1.00 93.25 91 LYS A C 1
ATOM 775 O O . LYS A 1 91 ? -17.820 5.968 7.395 1.00 93.25 91 LYS A O 1
ATOM 780 N N . ASP A 1 92 ? -17.290 3.868 8.012 1.00 95.88 92 ASP A N 1
ATOM 781 C CA . ASP A 1 92 ? -17.308 4.084 9.465 1.00 95.88 92 ASP A CA 1
ATOM 782 C C . ASP A 1 92 ? -16.164 5.021 9.933 1.00 95.88 92 ASP A C 1
ATOM 784 O O . ASP A 1 92 ? -14.985 4.691 9.750 1.00 95.88 92 ASP A O 1
ATOM 788 N N . PRO A 1 93 ? -16.471 6.188 10.540 1.00 94.50 93 PRO A N 1
ATOM 789 C CA . PRO A 1 93 ? -15.467 7.128 11.035 1.00 94.50 93 PRO A CA 1
ATOM 790 C C . PRO A 1 93 ? -14.633 6.596 12.210 1.00 94.50 93 PRO A C 1
ATOM 792 O O . PRO A 1 93 ? -13.438 6.896 12.276 1.00 94.50 93 PRO A O 1
ATOM 795 N N . GLU A 1 94 ? -15.210 5.786 13.099 1.00 94.81 94 GLU A N 1
ATOM 796 C CA . GLU A 1 94 ? -14.489 5.225 14.245 1.00 94.81 94 GLU A CA 1
ATOM 797 C C . GLU A 1 94 ? -13.480 4.174 13.779 1.00 94.81 94 GLU A C 1
ATOM 799 O O . GLU A 1 94 ? -12.329 4.150 14.229 1.00 94.81 94 GLU A O 1
ATOM 804 N N . LEU A 1 95 ? -13.869 3.348 12.805 1.00 93.31 95 LEU A N 1
ATOM 805 C CA . LEU A 1 95 ? -12.958 2.391 12.187 1.00 93.31 95 LEU A CA 1
ATOM 806 C C . LEU A 1 95 ? -11.822 3.097 11.432 1.00 93.31 95 LEU A C 1
ATOM 808 O O . LEU A 1 95 ? -10.661 2.723 11.601 1.00 93.31 95 LEU A O 1
ATOM 812 N N . ARG A 1 96 ? -12.116 4.164 10.674 1.00 94.44 96 ARG A N 1
ATOM 813 C CA . ARG A 1 96 ? -11.080 4.986 10.018 1.00 94.44 96 ARG A CA 1
ATOM 814 C C . ARG A 1 96 ? -10.067 5.519 11.026 1.00 94.44 96 ARG A C 1
ATOM 816 O O . ARG A 1 96 ? -8.868 5.454 10.770 1.00 94.44 96 ARG A O 1
ATOM 823 N N . LYS A 1 97 ? -10.523 6.014 12.180 1.00 94.00 97 LYS A N 1
ATOM 824 C CA . LYS A 1 97 ? -9.633 6.523 13.231 1.00 94.00 97 LYS A CA 1
ATOM 825 C C . LYS A 1 97 ? -8.722 5.421 13.781 1.00 94.00 97 LYS A C 1
ATOM 827 O O . LYS A 1 97 ? -7.523 5.641 13.892 1.00 94.00 97 LYS A O 1
ATOM 832 N N . LYS A 1 98 ? -9.256 4.221 14.042 1.00 93.50 98 LYS A N 1
ATOM 833 C CA . LYS A 1 98 ? -8.474 3.054 14.509 1.00 93.50 98 LYS A CA 1
ATOM 834 C C . LYS A 1 98 ? -7.454 2.548 13.482 1.00 93.50 98 LYS A C 1
ATOM 836 O O . LYS A 1 98 ? -6.424 1.992 13.857 1.00 93.50 98 LYS A O 1
ATOM 841 N N . LEU A 1 99 ? -7.750 2.710 12.194 1.00 93.25 99 LEU A N 1
ATOM 842 C CA . LEU A 1 99 ? -6.888 2.288 11.089 1.00 93.25 99 LEU A CA 1
ATOM 843 C C . LEU A 1 99 ? -5.910 3.377 10.628 1.00 93.25 99 LEU A C 1
ATOM 845 O O . LEU A 1 99 ? -5.033 3.085 9.820 1.00 93.25 99 LEU A O 1
ATOM 849 N N . THR A 1 100 ? -6.023 4.604 11.146 1.00 94.62 100 THR A N 1
ATOM 850 C CA . THR A 1 100 ? -5.099 5.701 10.835 1.00 94.62 100 THR A CA 1
ATOM 851 C C . THR A 1 100 ? -3.855 5.605 11.722 1.00 94.62 100 THR A C 1
ATOM 853 O O . THR A 1 100 ? -3.989 5.663 12.944 1.00 94.62 100 THR A O 1
ATOM 856 N N . PRO A 1 101 ? -2.646 5.475 11.151 1.00 94.06 101 PRO A N 1
ATOM 857 C CA . PRO A 1 101 ? -1.411 5.535 11.925 1.00 94.06 101 PRO A CA 1
ATOM 858 C C . PRO A 1 101 ? -1.151 6.901 12.562 1.00 94.06 101 PRO A C 1
ATOM 860 O O . PRO A 1 101 ? -1.469 7.939 11.990 1.00 94.06 101 PRO A O 1
ATOM 863 N N . ASP A 1 102 ? -0.517 6.880 13.732 1.00 92.38 102 ASP A N 1
ATOM 864 C CA . ASP A 1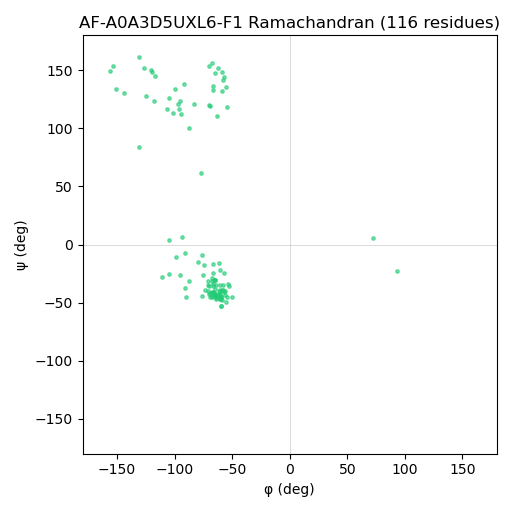 102 ? -0.086 8.043 14.519 1.00 92.38 102 ASP A CA 1
ATOM 865 C C . ASP A 1 102 ? 1.368 8.464 14.237 1.00 92.38 102 ASP A C 1
ATOM 867 O O . ASP A 1 102 ? 1.910 9.355 14.888 1.00 92.38 102 ASP A O 1
ATOM 871 N N . TYR A 1 103 ? 2.005 7.833 13.252 1.00 90.38 103 TYR A N 1
ATOM 872 C CA . TYR A 1 103 ? 3.386 8.080 12.857 1.00 90.38 103 TYR A CA 1
ATOM 873 C C . TYR A 1 103 ? 3.470 8.520 11.382 1.00 90.38 103 TYR A C 1
ATOM 875 O O . TYR A 1 103 ? 2.653 8.072 10.570 1.00 90.38 103 TYR A O 1
ATOM 883 N N . P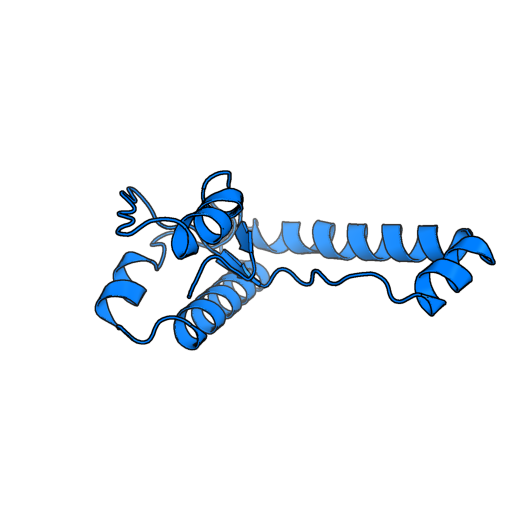RO A 1 104 ? 4.470 9.336 10.993 1.00 89.31 104 PRO A N 1
ATOM 884 C CA . PRO A 1 104 ? 4.619 9.795 9.610 1.00 89.31 104 PRO A CA 1
ATOM 885 C C . PRO A 1 104 ? 4.782 8.653 8.597 1.00 89.31 104 PRO A C 1
ATOM 887 O O . PRO A 1 104 ? 5.388 7.615 8.893 1.00 89.31 104 PRO A O 1
ATOM 890 N N . ALA A 1 105 ? 4.296 8.834 7.368 1.00 87.25 105 ALA A N 1
ATOM 891 C CA . ALA A 1 105 ? 4.610 7.895 6.291 1.00 87.25 105 ALA A CA 1
ATOM 892 C C . ALA A 1 105 ? 6.130 7.798 6.086 1.00 87.25 105 ALA A C 1
ATOM 894 O O . ALA A 1 105 ? 6.854 8.781 6.207 1.00 87.25 105 ALA A O 1
ATOM 895 N N . GLY A 1 106 ? 6.612 6.581 5.815 1.00 83.56 106 GLY A N 1
ATOM 896 C CA . GLY A 1 106 ? 8.042 6.285 5.708 1.00 83.56 106 GLY A CA 1
ATOM 897 C C . GLY A 1 106 ? 8.694 5.793 7.007 1.00 83.56 106 GLY A C 1
ATOM 898 O O . GLY A 1 106 ? 9.650 5.033 6.935 1.00 83.56 106 GLY A O 1
ATOM 899 N N . CYS A 1 107 ? 8.151 6.080 8.200 1.00 86.06 107 CYS A N 1
ATOM 900 C CA . CYS A 1 107 ? 8.726 5.552 9.455 1.00 86.06 107 CYS A CA 1
ATOM 901 C C . CYS A 1 107 ? 8.610 4.022 9.585 1.00 86.06 107 CYS A C 1
ATOM 903 O O . CYS A 1 107 ? 9.385 3.380 10.291 1.00 86.06 107 CYS A O 1
ATOM 905 N N . LYS A 1 108 ? 7.629 3.425 8.900 1.00 86.44 108 LYS A N 1
ATOM 906 C CA . LYS A 1 108 ? 7.496 1.976 8.708 1.00 86.44 108 LYS A CA 1
ATOM 907 C C . LYS A 1 108 ? 7.25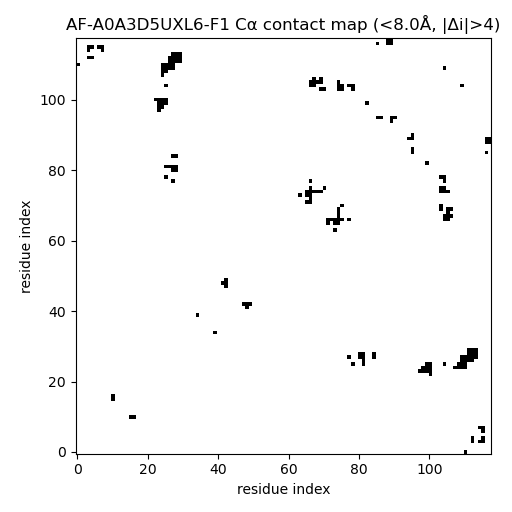4 1.692 7.233 1.00 86.44 108 LYS A C 1
ATOM 909 O O . LYS A 1 108 ? 6.800 2.561 6.488 1.00 86.44 108 LYS A O 1
ATOM 914 N N . ARG A 1 109 ? 7.496 0.443 6.826 1.00 84.75 109 ARG A N 1
ATOM 915 C CA . ARG A 1 109 ? 7.240 -0.018 5.457 1.00 84.75 109 ARG A CA 1
ATOM 916 C C . ARG A 1 109 ? 5.785 0.253 5.052 1.00 84.75 109 ARG A C 1
ATOM 918 O O . ARG A 1 109 ? 4.863 -0.312 5.646 1.00 84.75 109 ARG A O 1
ATOM 925 N N . ILE A 1 110 ? 5.620 1.079 4.019 1.00 88.06 110 ILE A N 1
ATOM 926 C CA . ILE A 1 110 ? 4.336 1.360 3.372 1.00 88.06 110 ILE A CA 1
ATOM 927 C C . ILE A 1 110 ? 3.841 0.081 2.687 1.00 88.06 110 ILE A C 1
ATOM 929 O O . ILE A 1 110 ? 4.615 -0.658 2.070 1.00 88.06 110 ILE A O 1
ATOM 933 N N . LEU A 1 111 ? 2.554 -0.199 2.841 1.00 89.94 111 LEU A N 1
ATOM 934 C CA . LEU A 1 111 ? 1.895 -1.384 2.317 1.00 89.94 111 LEU A CA 1
ATOM 935 C C . LEU A 1 111 ? 1.206 -1.044 0.995 1.00 89.94 111 LEU A C 1
ATOM 937 O O . LEU A 1 111 ? 0.357 -0.165 0.958 1.00 89.94 111 LEU A O 1
ATOM 941 N N . LEU A 1 112 ? 1.577 -1.737 -0.080 1.00 88.81 112 LEU A N 1
ATOM 942 C CA . LEU A 1 112 ? 0.941 -1.607 -1.392 1.00 88.81 112 LEU A CA 1
ATOM 943 C C . LEU A 1 112 ? -0.135 -2.683 -1.519 1.00 88.81 112 LEU A C 1
ATOM 945 O O . LEU A 1 112 ? 0.202 -3.868 -1.563 1.00 88.81 112 LEU A O 1
ATOM 949 N N . THR A 1 113 ? -1.403 -2.284 -1.549 1.00 88.81 113 THR A N 1
ATOM 950 C CA . THR A 1 113 ? -2.544 -3.206 -1.622 1.00 88.81 113 THR A CA 1
ATOM 951 C C . THR A 1 113 ? -3.767 -2.514 -2.214 1.00 88.81 113 THR A C 1
ATOM 953 O O . THR A 1 113 ? -3.923 -1.309 -2.026 1.00 88.81 113 THR A O 1
ATOM 956 N N . ASN A 1 114 ? -4.608 -3.285 -2.903 1.00 87.56 114 ASN A N 1
ATOM 957 C CA . ASN A 1 114 ? -5.906 -2.842 -3.420 1.00 87.56 114 ASN A CA 1
ATOM 958 C C . ASN A 1 114 ? -7.075 -3.500 -2.682 1.00 87.56 114 ASN A C 1
ATOM 960 O O . ASN A 1 114 ? -8.131 -2.900 -2.555 1.00 87.56 114 ASN A O 1
ATOM 964 N N . ASP A 1 115 ? -6.870 -4.704 -2.143 1.00 89.38 115 ASP A N 1
ATOM 965 C CA . ASP A 1 115 ? -7.965 -5.551 -1.649 1.00 89.38 115 ASP A CA 1
ATOM 966 C C . ASP A 1 115 ? -8.052 -5.587 -0.115 1.00 89.38 115 ASP A C 1
ATOM 968 O O . ASP A 1 115 ? -8.826 -6.341 0.468 1.00 89.38 115 ASP A O 1
ATOM 972 N N . TRP A 1 116 ? -7.208 -4.816 0.581 1.00 90.88 116 TRP A N 1
ATOM 973 C CA . TRP A 1 116 ? -7.168 -4.835 2.048 1.00 90.88 116 TRP A CA 1
ATOM 974 C C . TRP A 1 116 ? -8.396 -4.195 2.697 1.00 90.88 116 TRP A C 1
ATOM 976 O O . TRP A 1 116 ? -8.820 -4.631 3.769 1.00 90.88 116 TRP A O 1
ATOM 986 N N . TYR A 1 117 ? -8.935 -3.147 2.075 1.00 89.25 117 TYR A N 1
ATOM 987 C CA . TYR A 1 117 ? -10.159 -2.510 2.532 1.00 89.25 117 TYR A CA 1
ATOM 988 C C . TYR A 1 117 ? -11.336 -3.018 1.689 1.00 89.25 117 TYR A C 1
ATOM 990 O O . TYR A 1 117 ? -11.194 -3.086 0.469 1.00 89.25 117 TYR A O 1
ATOM 998 N N . PRO A 1 118 ? -12.460 -3.395 2.322 1.00 79.06 118 PRO A N 1
ATOM 999 C CA . PRO A 1 118 ? -13.632 -3.918 1.624 1.00 79.06 118 PRO A CA 1
ATOM 1000 C C . PRO A 1 118 ? -14.385 -2.856 0.811 1.00 79.06 118 PRO A C 1
ATOM 1002 O O . PRO A 1 118 ? -14.190 -1.642 1.057 1.00 79.06 118 PRO A O 1
#

Radius of gyration: 17.34 Å; Cα contacts (8 Å, |Δi|>4): 103; chains: 1; bounding box: 33×35×48 Å

Mean predicted aligned error: 4.44 Å

Sequence (118 aa):
ASAIQFVPEIAPKVGKLTIFQRTPNWCVPKPDRPFREWEKELYRSFPFLARIQRWWTWLTLERNYLAFVQGSFFGKLFEKAALKEMKTHIKDPELRKKLTPDYPAGCKRILLTNDWYP